Protein AF-A0A1G9I6J2-F1 (afdb_monomer)

Foldseek 3Di:
DKDKWKWAFADQDPVATWTATVVGPDIDPDHEEEDPPEDDDHGFIFMWIDDPNGIYTDYGDD

Radius of gyration: 10.48 Å; Cα contacts (8 Å, |Δi|>4): 134; chains: 1; bounding box: 30×27×26 Å

Structure (mmCIF, N/CA/C/O backbone):
data_AF-A0A1G9I6J2-F1
#
_entry.id   AF-A0A1G9I6J2-F1
#
loop_
_atom_site.group_PDB
_atom_site.id
_atom_site.type_symbol
_atom_site.label_atom_id
_atom_site.label_alt_id
_atom_site.label_comp_id
_atom_site.label_asym_id
_atom_site.label_entity_id
_atom_site.label_seq_id
_atom_site.pdbx_PDB_ins_code
_atom_site.Cartn_x
_atom_site.Cartn_y
_atom_site.Cartn_z
_atom_site.occupancy
_atom_site.B_iso_or_equiv
_atom_site.auth_seq_id
_atom_site.auth_comp_id
_atom_site.auth_asym_id
_atom_site.auth_atom_id
_atom_site.pdbx_PDB_model_num
ATOM 1 N N . MET A 1 1 ? -17.145 2.296 10.112 1.00 64.62 1 MET A N 1
ATOM 2 C CA . MET A 1 1 ? -17.152 2.245 8.635 1.00 64.62 1 MET A CA 1
ATOM 3 C C . MET A 1 1 ? -15.737 1.962 8.182 1.00 64.62 1 MET A C 1
ATOM 5 O O . MET A 1 1 ? -14.831 2.617 8.675 1.00 64.62 1 MET A O 1
ATOM 9 N N . THR A 1 2 ? -15.546 0.967 7.323 1.00 73.12 2 THR A N 1
ATOM 10 C CA . THR A 1 2 ? -14.224 0.628 6.789 1.00 73.12 2 THR A CA 1
ATOM 11 C C . THR A 1 2 ? -13.996 1.428 5.514 1.00 73.12 2 THR A C 1
ATOM 13 O O . THR A 1 2 ? -14.742 1.263 4.550 1.00 73.12 2 THR A O 1
ATOM 16 N N . THR A 1 3 ? -13.002 2.313 5.513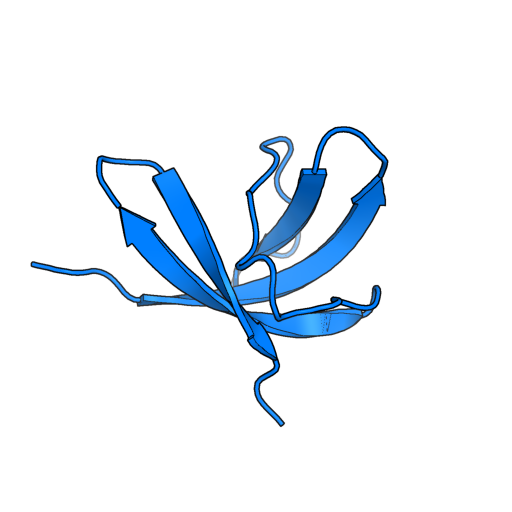 1.00 89.00 3 THR A N 1
ATOM 17 C CA . THR A 1 3 ? -12.672 3.140 4.347 1.00 89.00 3 THR A CA 1
ATOM 18 C C . THR A 1 3 ? -11.692 2.399 3.448 1.00 89.00 3 THR A C 1
ATOM 20 O O . THR A 1 3 ? -10.657 1.918 3.915 1.00 89.00 3 THR A O 1
ATOM 23 N N . TYR A 1 4 ? -11.981 2.353 2.149 1.00 90.69 4 TYR A N 1
ATOM 24 C CA . TYR A 1 4 ? -11.065 1.827 1.140 1.00 90.69 4 TYR A CA 1
ATOM 25 C C . TYR A 1 4 ? -10.534 2.967 0.276 1.00 90.69 4 TYR A C 1
ATOM 27 O O . TYR A 1 4 ? -11.285 3.858 -0.121 1.00 90.69 4 TYR A O 1
ATOM 35 N N . LYS A 1 5 ? -9.235 2.938 -0.023 1.00 91.81 5 LYS A N 1
ATOM 36 C CA . LYS A 1 5 ? -8.587 3.880 -0.940 1.00 91.81 5 LYS A CA 1
ATOM 37 C C . LYS A 1 5 ? -7.681 3.139 -1.905 1.00 91.81 5 LYS A C 1
ATOM 39 O O . LYS A 1 5 ? -7.063 2.141 -1.548 1.00 91.81 5 LYS A O 1
ATOM 44 N N . THR A 1 6 ? -7.568 3.659 -3.118 1.00 93.00 6 THR A N 1
ATOM 45 C CA . THR A 1 6 ? -6.560 3.202 -4.076 1.00 93.00 6 THR A CA 1
ATOM 46 C C . THR A 1 6 ? -5.320 4.074 -3.976 1.00 93.00 6 THR A C 1
ATOM 48 O O . THR A 1 6 ? -5.438 5.290 -3.803 1.00 93.00 6 THR A O 1
ATOM 51 N N . ALA A 1 7 ? -4.146 3.475 -4.122 1.00 93.50 7 ALA A N 1
ATOM 52 C CA . ALA A 1 7 ? -2.883 4.196 -4.153 1.00 93.50 7 ALA A CA 1
ATOM 53 C C . ALA A 1 7 ? -1.911 3.539 -5.135 1.00 93.50 7 ALA A C 1
ATOM 55 O O . ALA A 1 7 ? -2.058 2.365 -5.453 1.00 93.50 7 ALA A O 1
ATOM 56 N N . THR A 1 8 ? -0.917 4.281 -5.603 1.00 94.12 8 THR A N 1
ATOM 57 C CA . THR A 1 8 ? 0.156 3.761 -6.455 1.00 94.12 8 THR A CA 1
ATOM 58 C C . THR A 1 8 ? 1.419 3.603 -5.629 1.00 94.12 8 THR A C 1
ATOM 60 O O . THR A 1 8 ? 1.794 4.510 -4.888 1.00 94.12 8 THR A O 1
ATOM 63 N N . VAL A 1 9 ? 2.092 2.461 -5.729 1.00 93.31 9 VAL A N 1
ATOM 64 C CA . VAL A 1 9 ? 3.337 2.212 -5.002 1.00 93.31 9 VAL A CA 1
ATOM 65 C C . VAL A 1 9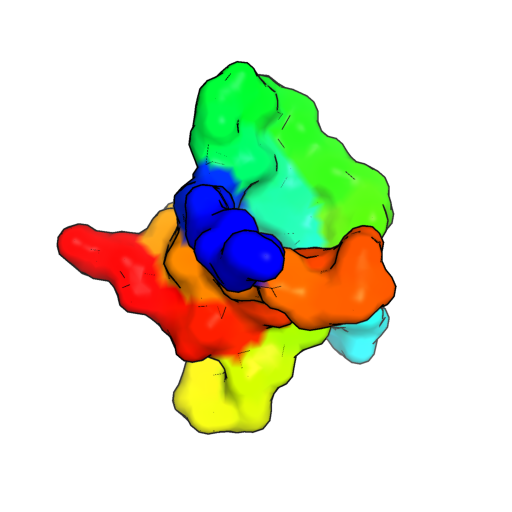 ? 4.441 3.104 -5.558 1.00 93.31 9 VAL A C 1
ATOM 67 O O . VAL A 1 9 ? 4.828 2.985 -6.715 1.00 93.31 9 VAL A O 1
ATOM 70 N N . PHE A 1 10 ? 4.978 3.980 -4.713 1.00 92.44 10 PHE A N 1
ATOM 71 C CA . PHE A 1 10 ? 6.039 4.910 -5.088 1.00 92.44 10 PHE A CA 1
ATOM 72 C C . PHE A 1 10 ? 7.428 4.370 -4.738 1.00 92.44 10 PHE A C 1
ATOM 74 O O . PHE A 1 10 ? 8.366 4.478 -5.521 1.00 92.44 10 PHE A O 1
ATOM 81 N N . ASN A 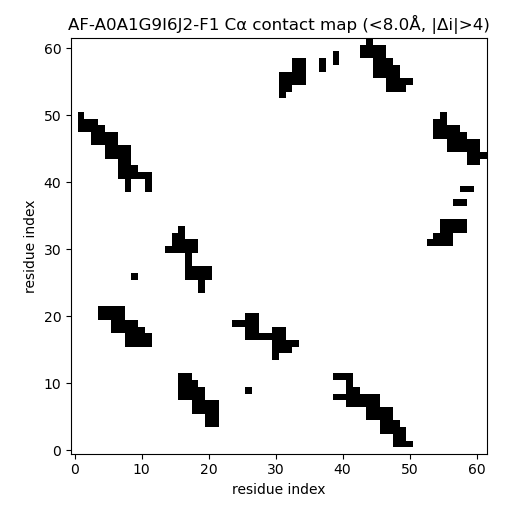1 11 ? 7.585 3.790 -3.545 1.00 91.44 11 ASN A N 1
ATOM 82 C CA . ASN A 1 11 ? 8.868 3.255 -3.101 1.00 91.44 11 ASN A CA 1
ATOM 83 C C . ASN A 1 11 ? 8.682 2.110 -2.105 1.00 91.44 11 ASN A C 1
ATOM 85 O O . ASN A 1 11 ? 7.804 2.163 -1.243 1.00 91.44 11 ASN A O 1
ATOM 89 N N . ILE A 1 12 ? 9.553 1.107 -2.196 1.00 90.00 12 ILE A N 1
ATOM 90 C CA . ILE A 1 12 ? 9.572 -0.054 -1.308 1.00 90.00 12 ILE A CA 1
ATOM 91 C C . ILE A 1 12 ? 10.954 -0.130 -0.666 1.00 90.00 12 ILE A C 1
ATOM 93 O O . ILE A 1 12 ? 11.970 -0.099 -1.356 1.00 90.00 12 ILE A O 1
ATOM 97 N N . ASN A 1 13 ? 10.992 -0.218 0.659 1.00 84.75 13 ASN A N 1
ATOM 98 C CA . ASN A 1 13 ? 12.219 -0.386 1.429 1.00 84.75 13 ASN A CA 1
ATOM 99 C C . ASN A 1 13 ? 11.975 -1.318 2.626 1.00 84.75 13 ASN A C 1
ATOM 101 O O . ASN A 1 13 ? 10.838 -1.671 2.936 1.00 84.75 13 ASN A O 1
ATOM 105 N N . ALA A 1 14 ? 13.046 -1.691 3.333 1.00 79.12 14 ALA A N 1
ATOM 106 C CA . ALA A 1 14 ? 12.968 -2.574 4.501 1.00 79.12 14 ALA A CA 1
ATOM 107 C C . ALA A 1 14 ? 12.073 -2.028 5.637 1.00 79.12 14 ALA A C 1
ATOM 109 O O . ALA A 1 14 ? 11.620 -2.789 6.485 1.00 79.12 14 ALA A O 1
ATOM 110 N N . GLN A 1 15 ? 11.796 -0.718 5.654 1.00 79.06 15 GLN A N 1
ATOM 111 C CA . GLN A 1 15 ? 10.966 -0.063 6.669 1.00 79.06 15 GLN A CA 1
ATOM 112 C C . GLN A 1 15 ? 9.478 0.019 6.274 1.00 79.06 15 GLN A C 1
ATOM 114 O O . GLN A 1 15 ? 8.658 0.442 7.090 1.00 79.06 15 GLN A O 1
ATOM 119 N N . GLY A 1 16 ? 9.112 -0.363 5.045 1.00 85.88 16 GLY A N 1
ATOM 120 C CA . GLY A 1 16 ? 7.734 -0.401 4.558 1.00 85.88 16 GLY A CA 1
ATOM 121 C C . GLY A 1 16 ? 7.568 0.192 3.160 1.00 85.88 16 GLY A C 1
ATOM 122 O O . GLY A 1 16 ? 8.529 0.396 2.418 1.00 85.88 16 GLY A O 1
ATOM 123 N N . ILE A 1 17 ? 6.317 0.466 2.798 1.00 90.62 17 ILE A N 1
ATOM 124 C CA . ILE A 1 17 ? 5.959 0.908 1.448 1.00 90.62 17 ILE A CA 1
ATOM 125 C C . ILE A 1 17 ? 5.423 2.331 1.501 1.00 90.62 17 ILE A C 1
ATOM 127 O O . ILE A 1 17 ? 4.546 2.646 2.307 1.00 90.62 17 ILE A O 1
ATOM 131 N N . ARG A 1 18 ? 5.952 3.189 0.633 1.00 93.06 18 ARG A N 1
ATOM 132 C CA . ARG A 1 18 ? 5.392 4.509 0.349 1.00 93.06 18 ARG A CA 1
ATOM 133 C C . ARG A 1 18 ? 4.497 4.418 -0.867 1.00 93.06 18 ARG A C 1
ATOM 135 O O . ARG A 1 18 ? 4.853 3.782 -1.859 1.00 93.06 18 ARG A O 1
ATOM 142 N N . VAL A 1 19 ? 3.364 5.090 -0.784 1.00 92.81 19 VAL A N 1
ATOM 143 C CA . VAL A 1 19 ? 2.366 5.119 -1.845 1.00 92.81 19 VAL A CA 1
ATOM 144 C C . VAL A 1 19 ? 1.991 6.562 -2.158 1.00 92.81 19 VAL A C 1
ATOM 146 O O . VAL A 1 19 ? 2.229 7.458 -1.352 1.00 92.81 19 VAL A O 1
ATOM 149 N N . THR A 1 20 ? 1.390 6.778 -3.314 1.00 94.00 20 THR A N 1
ATOM 150 C CA . THR A 1 20 ? 0.721 8.023 -3.687 1.00 94.00 20 THR A CA 1
ATOM 151 C C . THR A 1 20 ? -0.767 7.720 -3.753 1.00 94.00 20 THR A C 1
ATOM 153 O O . THR A 1 20 ? -1.167 6.849 -4.526 1.00 94.00 20 THR A O 1
ATOM 156 N N . PHE A 1 21 ? -1.593 8.359 -2.924 1.00 91.62 21 PHE A N 1
ATOM 157 C CA . PHE A 1 21 ? -3.034 8.107 -2.975 1.00 91.62 21 PHE A CA 1
ATOM 158 C C . PHE A 1 21 ? -3.624 8.588 -4.302 1.00 91.62 21 PHE A C 1
ATOM 160 O O . PHE A 1 21 ? -3.151 9.549 -4.902 1.00 91.62 21 PHE A O 1
ATOM 167 N N . ALA A 1 22 ? -4.673 7.916 -4.772 1.00 87.00 22 ALA A N 1
ATOM 168 C CA . ALA A 1 22 ? -5.371 8.350 -5.973 1.00 87.00 22 ALA A CA 1
ATOM 169 C C . ALA A 1 22 ? -5.972 9.748 -5.766 1.00 87.00 22 ALA A C 1
ATOM 171 O O . ALA A 1 22 ? -6.738 9.964 -4.828 1.00 87.00 22 ALA A O 1
ATOM 172 N N . GLY A 1 23 ? -5.610 10.678 -6.650 1.00 83.69 23 GLY A N 1
ATOM 173 C CA . GLY A 1 23 ? -5.957 12.098 -6.542 1.00 83.69 23 GLY A CA 1
ATOM 174 C C . GLY A 1 23 ? -4.859 12.966 -5.921 1.00 83.69 23 GLY A C 1
ATOM 175 O O . GLY A 1 23 ? -4.943 14.185 -6.013 1.00 83.69 23 GLY A O 1
ATOM 176 N N . GLU A 1 24 ? -3.811 12.368 -5.350 1.00 86.81 24 GLU A N 1
ATOM 177 C CA . GLU A 1 24 ? -2.613 13.083 -4.908 1.00 86.81 24 GLU A CA 1
ATOM 178 C C . GLU A 1 24 ? -1.506 12.968 -5.962 1.00 86.81 24 GLU A C 1
ATOM 180 O O . GLU A 1 24 ? -1.310 11.922 -6.579 1.00 86.81 24 GLU A O 1
ATOM 185 N N . THR A 1 25 ? -0.755 14.047 -6.169 1.00 82.75 25 THR A N 1
ATOM 186 C CA . THR A 1 25 ? 0.443 14.057 -7.028 1.00 82.75 25 THR A CA 1
ATOM 187 C C . THR A 1 25 ? 1.712 13.761 -6.237 1.00 82.75 25 THR A C 1
ATOM 189 O O . THR A 1 25 ? 2.709 13.309 -6.799 1.00 82.75 25 THR A O 1
ATOM 192 N N . THR A 1 26 ? 1.680 14.001 -4.926 1.00 85.88 26 THR A N 1
ATOM 193 C CA . THR A 1 26 ? 2.843 13.878 -4.048 1.00 85.88 26 THR A CA 1
ATOM 194 C C . THR A 1 26 ? 2.784 12.558 -3.280 1.00 85.88 26 THR A C 1
ATOM 196 O O . THR A 1 26 ? 1.785 12.294 -2.612 1.00 85.88 26 THR A O 1
ATOM 199 N N . PRO A 1 27 ? 3.838 11.725 -3.322 1.00 86.75 27 PRO A N 1
ATOM 200 C CA . PRO A 1 27 ? 3.883 10.495 -2.544 1.00 86.75 27 PRO A CA 1
ATOM 201 C C . PRO A 1 27 ? 3.885 10.783 -1.042 1.00 86.75 27 PRO A C 1
ATOM 203 O O . PRO A 1 27 ? 4.511 11.729 -0.556 1.00 86.75 27 PRO A O 1
ATOM 206 N N . THR A 1 28 ? 3.236 9.910 -0.278 1.00 87.81 28 THR A N 1
ATOM 207 C CA . THR A 1 28 ? 3.156 10.046 1.174 1.00 87.81 28 THR A CA 1
ATOM 208 C C . THR A 1 28 ? 4.535 9.886 1.817 1.00 87.81 28 THR A C 1
ATOM 210 O O . THR A 1 28 ? 5.308 8.993 1.455 1.00 87.81 28 THR A O 1
ATOM 213 N N . LEU A 1 29 ? 4.811 10.662 2.869 1.00 87.88 29 LEU A N 1
ATOM 214 C CA . LEU A 1 29 ? 5.987 10.434 3.719 1.00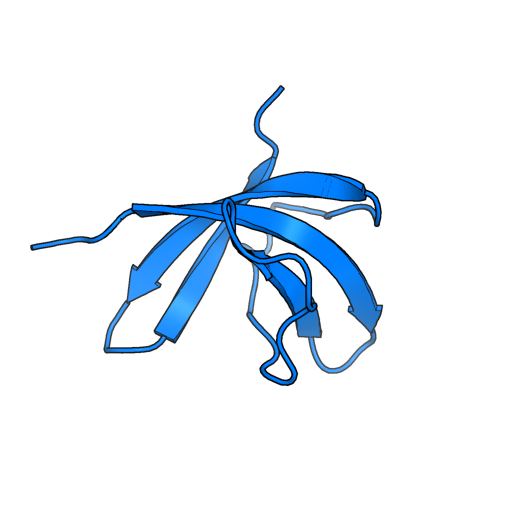 87.88 29 LEU A CA 1
ATOM 215 C C . LEU A 1 29 ? 5.820 9.208 4.630 1.00 87.88 29 LEU A C 1
ATOM 217 O O . LEU A 1 29 ? 6.822 8.557 4.961 1.00 87.88 29 LEU A O 1
ATOM 221 N N . LYS A 1 30 ? 4.568 8.898 5.005 1.00 89.81 30 LYS A N 1
ATOM 222 C CA . LYS A 1 30 ? 4.183 7.752 5.838 1.00 89.81 30 LYS A CA 1
ATOM 223 C C . LYS A 1 30 ? 4.469 6.441 5.107 1.00 89.81 30 LYS A C 1
ATOM 225 O O . LYS A 1 30 ? 4.420 6.363 3.883 1.00 89.81 30 LYS A O 1
ATOM 230 N N . ARG A 1 31 ? 4.795 5.407 5.879 1.00 90.44 31 ARG A N 1
ATOM 231 C CA . ARG A 1 31 ? 5.022 4.056 5.367 1.00 90.44 31 ARG A CA 1
ATOM 232 C C . ARG A 1 31 ? 3.904 3.143 5.823 1.00 90.44 31 ARG A C 1
ATOM 234 O O . ARG A 1 31 ? 3.502 3.184 6.986 1.00 90.44 31 ARG A O 1
ATOM 241 N N . TYR A 1 32 ? 3.433 2.320 4.902 1.00 91.75 32 TYR A N 1
ATOM 242 C CA . TYR A 1 32 ? 2.330 1.405 5.123 1.00 91.75 32 TYR A CA 1
ATOM 243 C C . TYR A 1 32 ? 2.818 -0.035 5.090 1.00 91.75 32 TYR A C 1
ATOM 245 O O . TYR A 1 32 ? 3.771 -0.387 4.385 1.00 91.75 32 TYR A O 1
ATOM 253 N N . LYS A 1 33 ? 2.156 -0.862 5.898 1.00 91.06 33 LYS A N 1
ATOM 254 C CA . LYS A 1 33 ? 2.356 -2.306 5.900 1.00 91.06 33 LYS A CA 1
ATOM 255 C C . LYS A 1 33 ? 1.511 -2.937 4.799 1.00 91.06 33 LYS A C 1
ATOM 257 O O . LYS A 1 33 ? 0.504 -2.379 4.364 1.00 91.06 33 LYS A O 1
ATOM 262 N N . ARG A 1 34 ? 1.929 -4.124 4.386 1.00 91.00 34 ARG A N 1
ATOM 263 C CA . ARG A 1 34 ? 1.236 -4.978 3.425 1.00 91.00 34 ARG A CA 1
ATOM 264 C C . ARG A 1 34 ? 0.816 -6.283 4.083 1.00 91.00 34 ARG A C 1
ATOM 266 O O . ARG A 1 34 ? 1.378 -6.656 5.115 1.00 91.00 34 ARG A O 1
ATOM 273 N N . LEU A 1 35 ? -0.108 -6.997 3.452 1.00 88.31 35 LEU A N 1
ATOM 274 C CA . LEU A 1 35 ? -0.315 -8.409 3.759 1.00 88.31 35 LEU A CA 1
ATOM 275 C C . LEU A 1 35 ? 0.959 -9.212 3.472 1.00 88.31 35 LEU A C 1
ATOM 277 O O . LEU A 1 35 ? 1.677 -8.937 2.507 1.00 88.31 35 LEU A O 1
ATOM 281 N N . SER A 1 36 ? 1.230 -10.215 4.311 1.00 83.94 36 SER A N 1
ATOM 282 C CA . SER A 1 36 ? 2.416 -11.076 4.180 1.00 83.94 36 SER A CA 1
ATOM 283 C C . SER A 1 36 ? 2.458 -11.796 2.825 1.00 83.94 36 SER A C 1
ATOM 285 O O . SER A 1 36 ? 3.525 -11.921 2.229 1.00 83.94 36 SER A O 1
ATOM 287 N N . SER A 1 37 ? 1.284 -12.173 2.310 1.00 84.69 37 SER A N 1
ATOM 288 C CA . SER A 1 37 ? 1.080 -12.881 1.041 1.00 84.69 37 SER A CA 1
ATOM 289 C C . SER A 1 37 ? 1.282 -12.032 -0.214 1.00 84.69 37 SER A C 1
ATOM 291 O O . SER A 1 37 ? 1.387 -12.590 -1.301 1.00 84.69 37 SER A O 1
ATOM 293 N N . TYR A 1 38 ? 1.320 -10.703 -0.099 1.00 84.62 38 TYR A N 1
ATOM 294 C CA . TYR A 1 38 ? 1.449 -9.816 -1.253 1.00 84.62 38 TYR A CA 1
ATOM 295 C C . TYR A 1 38 ? 2.878 -9.281 -1.370 1.00 84.62 38 TYR A C 1
ATOM 297 O O . TYR A 1 38 ? 3.440 -8.832 -0.379 1.00 84.62 38 TYR A O 1
ATOM 305 N N . SER A 1 39 ? 3.454 -9.277 -2.569 1.00 86.19 39 SER A N 1
ATOM 306 C CA . SER A 1 39 ? 4.762 -8.672 -2.856 1.00 86.19 39 SER A CA 1
ATOM 307 C C . SER A 1 39 ? 4.571 -7.523 -3.850 1.00 86.19 39 SER A C 1
ATOM 309 O O . SER A 1 39 ? 4.470 -7.782 -5.046 1.00 86.19 39 SER A O 1
ATOM 311 N N . PRO A 1 40 ? 4.456 -6.270 -3.377 1.00 86.44 40 PRO A N 1
ATOM 312 C CA . PRO A 1 40 ? 4.240 -5.127 -4.253 1.00 86.44 40 PRO A CA 1
ATOM 313 C C . PRO A 1 40 ? 5.472 -4.819 -5.096 1.00 86.44 40 PRO A C 1
ATOM 315 O O . PRO A 1 40 ? 6.602 -5.035 -4.656 1.00 86.44 40 PRO A O 1
ATOM 318 N N . THR A 1 41 ? 5.232 -4.221 -6.258 1.00 90.56 41 THR A N 1
ATOM 319 C CA . THR A 1 41 ? 6.255 -3.629 -7.123 1.00 90.56 41 THR A CA 1
ATOM 320 C C . THR A 1 41 ? 6.055 -2.116 -7.194 1.00 90.56 41 THR A C 1
ATOM 322 O O . THR A 1 41 ? 4.939 -1.616 -7.066 1.00 90.56 41 THR A O 1
ATOM 325 N N . VAL A 1 42 ? 7.136 -1.353 -7.371 1.00 92.19 42 VAL A N 1
ATOM 326 C 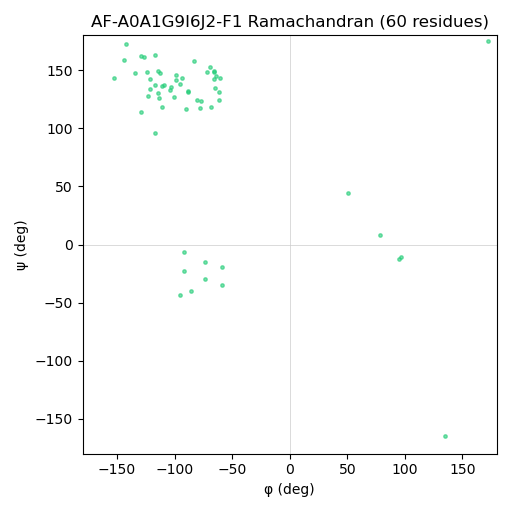CA . VAL A 1 42 ? 7.026 0.094 -7.620 1.00 92.19 42 VAL A CA 1
ATOM 327 C C . VAL A 1 42 ? 6.249 0.327 -8.918 1.00 92.19 42 VAL A C 1
ATOM 329 O O . VAL A 1 42 ? 6.540 -0.301 -9.930 1.00 92.19 42 VAL A O 1
ATOM 332 N N . GLY A 1 43 ? 5.260 1.219 -8.875 1.00 90.44 43 GLY A N 1
ATO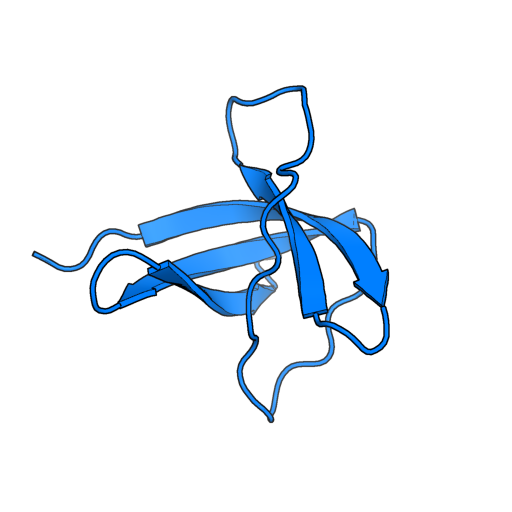M 333 C CA . GLY A 1 43 ? 4.328 1.481 -9.972 1.00 90.44 43 GLY A CA 1
ATOM 334 C C . GLY A 1 43 ? 3.010 0.706 -9.888 1.00 90.44 43 GLY A C 1
ATOM 335 O O . GLY A 1 43 ? 2.067 1.072 -10.585 1.00 90.44 43 GLY A O 1
ATOM 336 N N . ASP A 1 44 ? 2.891 -0.301 -9.014 1.00 91.56 44 ASP A N 1
ATOM 337 C CA . ASP A 1 44 ? 1.634 -1.038 -8.855 1.00 91.56 44 ASP A CA 1
ATOM 338 C C . ASP A 1 44 ? 0.527 -0.140 -8.298 1.00 91.56 44 ASP A C 1
ATOM 340 O O . ASP A 1 44 ? 0.712 0.563 -7.299 1.00 91.56 44 ASP A O 1
ATOM 344 N N . ARG A 1 45 ? -0.666 -0.229 -8.893 1.00 93.25 45 ARG A N 1
ATOM 345 C CA . ARG A 1 45 ? -1.888 0.302 -8.291 1.00 93.25 45 ARG A CA 1
ATOM 346 C C . ARG A 1 45 ? -2.400 -0.706 -7.269 1.00 93.25 45 ARG A C 1
ATOM 348 O O . ARG A 1 45 ? -2.625 -1.864 -7.598 1.00 93.25 45 ARG A O 1
ATOM 355 N N . VAL A 1 46 ? -2.582 -0.280 -6.026 1.00 93.38 46 VAL A N 1
ATOM 356 C CA . VAL A 1 46 ? -2.947 -1.142 -4.900 1.00 93.38 46 VAL A CA 1
ATOM 357 C C . VAL A 1 46 ? -4.222 -0.680 -4.205 1.00 93.38 46 VAL A C 1
ATOM 359 O O . VAL A 1 46 ? -4.512 0.519 -4.130 1.00 93.38 46 VAL A O 1
ATOM 362 N N . LEU A 1 47 ? -4.970 -1.643 -3.660 1.00 93.31 47 LEU A N 1
ATOM 363 C CA . LEU A 1 47 ? -6.087 -1.388 -2.758 1.00 93.31 47 LEU A CA 1
ATOM 364 C C . LEU A 1 47 ? -5.582 -1.312 -1.321 1.00 93.31 47 LEU A C 1
ATOM 366 O O . LEU A 1 47 ? -4.862 -2.193 -0.841 1.00 93.31 47 LEU A O 1
ATOM 370 N N . MET A 1 48 ? -6.008 -0.274 -0.618 1.00 92.81 48 MET A N 1
ATOM 371 C CA . MET A 1 48 ? -5.691 -0.058 0.781 1.00 92.81 4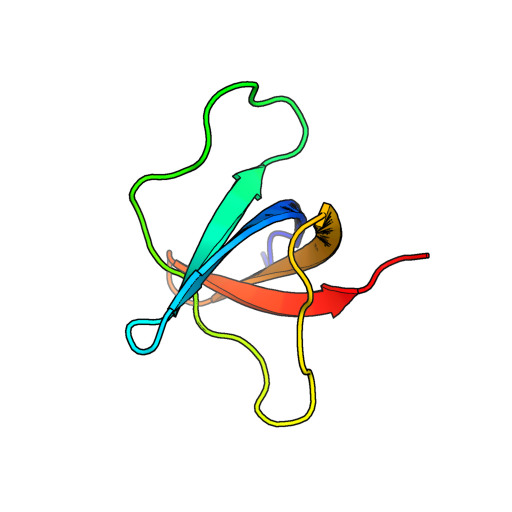8 MET A CA 1
ATOM 372 C C . MET A 1 48 ? -6.962 0.031 1.608 1.00 92.81 48 MET A C 1
ATOM 374 O O . MET A 1 48 ? -7.952 0.629 1.184 1.00 92.81 48 MET A O 1
ATOM 378 N N . VAL A 1 49 ? -6.903 -0.524 2.813 1.00 93.06 49 VAL A N 1
ATOM 379 C CA . VAL A 1 49 ? -7.987 -0.468 3.792 1.00 93.06 49 VAL A CA 1
ATOM 380 C C . VAL A 1 49 ? -7.539 0.275 5.038 1.00 93.06 49 VAL A C 1
ATOM 382 O O . VAL A 1 49 ? -6.418 0.083 5.511 1.00 93.06 49 VAL A O 1
ATOM 385 N N . GLU A 1 50 ? -8.406 1.134 5.560 1.00 92.62 50 GLU A N 1
ATOM 386 C CA . GLU A 1 5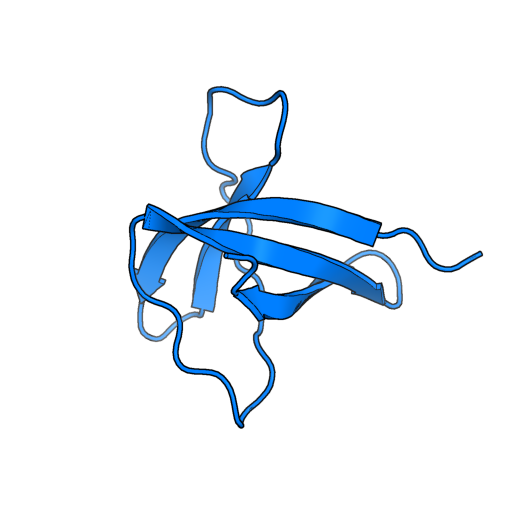0 ? -8.190 1.799 6.836 1.00 92.62 50 GLU A CA 1
ATOM 387 C C . GLU A 1 50 ? -8.466 0.840 8.003 1.00 92.62 50 GLU A C 1
ATOM 389 O O . GLU A 1 50 ? -9.560 0.294 8.143 1.00 92.62 50 GLU A O 1
ATOM 394 N N . VAL A 1 51 ? -7.465 0.661 8.861 1.00 89.94 51 VAL A N 1
ATOM 395 C CA . VAL A 1 51 ? -7.521 -0.111 10.101 1.00 89.94 51 VAL A CA 1
ATOM 396 C C . VAL A 1 51 ? -6.974 0.770 11.217 1.00 89.94 51 VAL A C 1
ATOM 398 O O . VAL A 1 51 ? -5.798 1.134 11.208 1.00 89.94 51 VAL A O 1
ATOM 401 N N . SER A 1 52 ? -7.830 1.139 12.171 1.00 85.75 52 SER A N 1
ATOM 402 C CA . SER A 1 52 ? -7.458 1.921 13.362 1.00 85.75 52 SER A CA 1
ATOM 403 C C . SER A 1 52 ? -6.655 3.201 13.055 1.00 85.75 52 SER A C 1
ATOM 405 O O . SER A 1 52 ? -5.640 3.472 13.694 1.00 85.75 52 SER A O 1
ATOM 407 N N . GLY A 1 53 ? -7.069 3.978 12.043 1.00 85.38 53 GLY A N 1
ATOM 408 C CA . GLY A 1 53 ? -6.431 5.253 11.670 1.00 85.38 53 GLY A CA 1
ATOM 409 C C . GLY A 1 53 ? -5.134 5.126 10.855 1.00 85.38 53 GLY A C 1
ATOM 410 O O . GLY A 1 53 ? -4.426 6.110 10.613 1.00 85.38 53 GLY A O 1
ATOM 411 N N . THR A 1 54 ? -4.782 3.919 10.405 1.00 89.19 54 THR A N 1
ATOM 412 C CA . THR A 1 54 ? -3.719 3.703 9.417 1.00 89.19 54 THR A CA 1
ATOM 413 C C . THR A 1 54 ? -4.222 2.874 8.248 1.00 89.19 54 THR A C 1
ATOM 415 O O . THR A 1 54 ? -5.228 2.193 8.357 1.00 89.19 54 THR A O 1
ATOM 418 N N . TYR A 1 55 ? -3.514 2.908 7.123 1.00 92.06 55 TYR A N 1
ATOM 419 C CA . TYR A 1 55 ? -3.854 2.090 5.964 1.00 92.06 55 TYR A CA 1
ATOM 420 C C . TYR A 1 55 ? -2.985 0.830 5.900 1.00 92.06 55 TYR A C 1
ATOM 422 O O . TYR A 1 55 ? -1.804 0.854 6.264 1.00 92.06 55 TYR A O 1
ATOM 430 N N . ILE A 1 56 ? -3.565 -0.267 5.423 1.00 91.69 56 ILE A N 1
ATOM 431 C CA . ILE A 1 56 ? -2.869 -1.519 5.120 1.00 91.69 56 ILE A CA 1
ATOM 432 C C . ILE A 1 56 ? -3.095 -1.847 3.649 1.00 91.69 56 ILE A C 1
ATOM 434 O O . ILE A 1 56 ? -4.218 -1.761 3.154 1.00 91.69 56 ILE A O 1
ATOM 438 N N . ILE A 1 57 ? -2.023 -2.219 2.955 1.00 92.88 57 ILE A N 1
ATOM 439 C CA . ILE A 1 57 ? -2.066 -2.639 1.555 1.00 92.88 57 ILE A CA 1
ATOM 440 C C . ILE A 1 57 ? -2.582 -4.079 1.493 1.00 92.88 57 ILE A C 1
ATOM 442 O O . ILE A 1 57 ? -1.935 -4.989 2.021 1.00 92.88 57 ILE A O 1
ATOM 446 N N . LEU A 1 58 ? -3.730 -4.267 0.842 1.00 91.81 58 LEU A N 1
ATOM 447 C CA . LEU A 1 58 ? -4.365 -5.572 0.663 1.00 91.81 58 LEU A CA 1
ATOM 448 C C . LEU A 1 58 ? -3.818 -6.316 -0.558 1.00 91.81 58 LEU A C 1
ATOM 450 O O . LEU A 1 58 ? -3.589 -7.518 -0.486 1.00 91.81 58 LEU A O 1
ATOM 454 N N . GLY A 1 59 ? -3.572 -5.611 -1.661 1.00 90.19 59 GLY A N 1
ATOM 455 C CA . GLY A 1 59 ? -3.099 -6.229 -2.897 1.00 90.19 59 GLY A CA 1
ATOM 456 C C . GLY A 1 59 ? -3.078 -5.261 -4.073 1.00 90.19 59 GLY A C 1
ATOM 457 O O . GLY A 1 59 ? -3.522 -4.117 -3.946 1.00 90.19 59 GLY A O 1
ATOM 458 N N . LYS A 1 60 ? -2.562 -5.742 -5.206 1.00 91.81 60 LYS A N 1
ATOM 459 C CA . LYS A 1 60 ? -2.608 -5.055 -6.502 1.00 91.81 60 LYS A CA 1
ATOM 460 C C . LYS A 1 60 ? -4.033 -5.069 -7.060 1.00 91.81 60 LYS A C 1
ATOM 462 O O . LYS A 1 60 ? -4.780 -6.016 -6.829 1.00 91.81 60 LYS A O 1
ATOM 467 N N . ILE A 1 61 ? -4.376 -4.030 -7.805 1.00 88.56 61 ILE A N 1
ATOM 468 C CA . ILE A 1 61 ? -5.549 -3.961 -8.671 1.00 88.56 61 ILE A CA 1
ATOM 469 C C . ILE A 1 61 ? -5.020 -3.887 -10.107 1.00 88.56 61 ILE A C 1
ATOM 471 O O . ILE A 1 61 ? -4.173 -3.034 -10.391 1.00 88.56 61 ILE A O 1
ATOM 475 N N . GLU A 1 62 ? -5.485 -4.787 -10.971 1.00 76.00 62 GLU A N 1
ATOM 476 C CA . GLU A 1 62 ? -5.242 -4.748 -12.422 1.00 76.00 62 GLU A CA 1
ATOM 477 C C . GLU A 1 62 ? -6.403 -4.086 -13.161 1.00 76.00 62 GLU A C 1
ATOM 479 O O . GLU A 1 62 ? -7.561 -4.253 -12.709 1.00 76.00 62 GLU A O 1
#

Nearest PDB structures (foldseek):
  7w3h-assembly1_F  TM=6.519E-01  e=2.244E-01  Homo sapiens
  6rji-assembly1_A  TM=6.469E-01  e=3.890E-01  Staphylococcus aureus subsp. aureus NCTC 8325
  1ueb-assembly2_B  TM=6.363E-01  e=7.167E-01  Thermus thermophilus
  6msh-assembly1_A  TM=5.236E-01  e=7.167E-01  Homo sapiens
  2ix0-assembly1_A  TM=5.574E-01  e=2.026E+00  Escherichia coli

Secondary structure (DSSP, 8-state):
---EEEEEEEEEETTEEEEEETT-SSPPSS-BEE-TT----TT-EEEEEEETTEEEEEEE--

Mean predicted aligned error: 4.03 Å

Organism: NCBI:txid393762

pLDDT: mean 88.6, std 5.37, range [64.62, 94.12]

Solvent-accessible surface area (backbone atoms only — not comparable to full-atom values): 3689 Å² total; per-residue (Å²): 134,81,52,74,48,50,28,32,30,67,42,78,53,100,89,34,32,24,34,20,46,74,93,50,92,62,64,48,90,61,64,33,53,62,44,90,92,50,84,89,51,73,69,39,39,26,40,28,38,52,54,97,93,41,56,37,38,68,39,77,59,134

Sequence (62 aa):
MTTYKTATVFNINAQGIRVTFAGETTPTLKRYKRLSSYSPTVGDRVLMV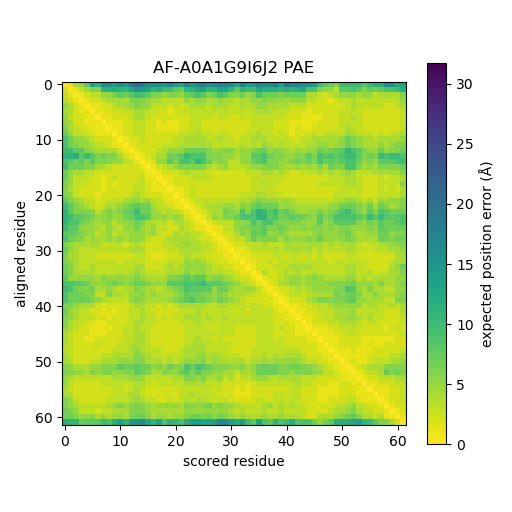EVSGTYIILGKIE